Protein AF-A0A1Y4TCD6-F1 (afdb_monomer_lite)

pLDDT: mean 95.5, std 5.62, range [60.66, 98.88]

Sequence (158 aa):
MGKFFSDAVETALQYIYYQERQGKGWEGLELLQQASAAGDGDASCILARCLCGPQYVWQGHGFPEDDEKATLLYHKGVEEGSALAALICLRTGDMTPSMEKKMPFASLQEAFNVVLEKAKGGEPFCQFVIGNVYFWGDYIRIENKGPDAFPDMGAFRD

Secondary structure (DSSP, 8-state):
--SSS-HHHHHHHIIIIISGGGS-HHHHHHHHHHHHHTT-HHHHHHHHHHTS-TTTS-GGG-PPP-HHHHHHHHHHHHHTT-HHHHHHHHHHT---HHHHTTSSSS-HHHHHHHHHHHHHTT-HHHHHHHHHHHHTTTHHHHTT--GGGSSSTTTTT-

Foldseek 3Di:
DPPQFPPLQVVLCCCWPVPVVVLCNVVSLVSLVVCVVVLRLSSLQVNLQLQCDCVRTPCVNVGHHDNPSSLVSLLSSQLSAQLLSCLVCLVVVVPDPVSQVNGPDPANLRSLVSLVVCVVVPNVVSVVSNVCCVVVVVCCVRVVPDQVVDPHPVRVVD

Structure (mmCIF, N/CA/C/O backbone):
data_AF-A0A1Y4TCD6-F1
#
_entry.id   AF-A0A1Y4TCD6-F1
#
loop_
_atom_site.group_PDB
_atom_site.id
_atom_site.type_symbol
_atom_site.label_atom_id
_atom_site.label_alt_id
_atom_site.label_comp_id
_atom_site.label_asym_id
_atom_site.label_entity_id
_atom_site.label_seq_id
_atom_site.pdbx_PDB_ins_code
_atom_site.Cartn_x
_atom_site.Cartn_y
_atom_site.Cartn_z
_atom_site.occupancy
_atom_site.B_iso_or_equiv
_atom_site.auth_seq_id
_atom_site.auth_comp_id
_atom_site.auth_asym_id
_atom_site.auth_atom_id
_atom_site.pdbx_PDB_model_num
ATOM 1 N N . MET A 1 1 ? -14.730 -8.211 8.330 1.00 72.12 1 MET A N 1
ATOM 2 C CA . MET A 1 1 ? -13.371 -7.662 8.394 1.00 72.12 1 MET A CA 1
ATOM 3 C C . MET A 1 1 ? -12.379 -8.818 8.463 1.00 72.12 1 MET A C 1
ATOM 5 O O . MET A 1 1 ? -12.821 -9.930 8.754 1.00 72.12 1 MET A O 1
ATOM 9 N N . GLY A 1 2 ? -11.116 -8.587 8.107 1.00 79.06 2 GLY A N 1
ATOM 10 C CA . GLY A 1 2 ? -10.036 -9.571 8.206 1.00 79.06 2 GLY A CA 1
ATOM 11 C C . GLY A 1 2 ? -9.859 -10.459 6.970 1.00 79.06 2 GLY A C 1
ATOM 12 O O . GLY A 1 2 ? -9.315 -11.555 7.079 1.00 79.06 2 GLY A O 1
ATOM 13 N N . LYS A 1 3 ? -10.378 -10.055 5.803 1.00 88.94 3 LYS A N 1
ATOM 14 C CA . LYS A 1 3 ? -10.347 -10.861 4.569 1.00 88.94 3 LYS A CA 1
ATOM 15 C C . LYS A 1 3 ? -9.076 -10.629 3.742 1.00 88.94 3 LYS A C 1
ATOM 17 O O . LYS A 1 3 ? -8.564 -11.569 3.143 1.00 88.94 3 LYS A O 1
ATOM 22 N N . PHE A 1 4 ? -8.604 -9.390 3.676 1.00 95.56 4 PHE A N 1
ATOM 23 C CA . PHE A 1 4 ? -7.475 -8.931 2.862 1.00 95.56 4 PHE A CA 1
ATOM 24 C C . PHE A 1 4 ? -6.413 -8.204 3.685 1.00 95.56 4 PHE A C 1
ATOM 26 O O . PHE A 1 4 ? -5.233 -8.240 3.331 1.00 95.56 4 PHE A O 1
ATOM 33 N N . PHE A 1 5 ? -6.829 -7.542 4.763 1.00 97.94 5 PHE A N 1
ATOM 34 C CA . PHE A 1 5 ? -5.967 -6.809 5.687 1.00 97.94 5 PHE A CA 1
ATOM 35 C C . PHE A 1 5 ? -6.381 -7.090 7.132 1.00 97.94 5 PHE A C 1
ATOM 37 O O . PHE A 1 5 ? -7.334 -7.833 7.373 1.00 97.94 5 PHE A O 1
ATOM 44 N N . SER A 1 6 ? -5.692 -6.478 8.096 1.00 98.12 6 SER A N 1
ATOM 45 C CA . SER A 1 6 ? -6.163 -6.465 9.479 1.00 98.12 6 SER A CA 1
ATOM 46 C C . SER A 1 6 ? -7.545 -5.811 9.592 1.00 98.12 6 SER A C 1
ATOM 48 O O . SER A 1 6 ? -7.945 -4.987 8.761 1.00 98.12 6 SER A O 1
ATOM 50 N N . ASP A 1 7 ? -8.282 -6.150 10.652 1.00 98.25 7 ASP A N 1
ATOM 51 C CA . ASP A 1 7 ? -9.609 -5.577 10.893 1.00 98.25 7 ASP A CA 1
ATOM 52 C C . ASP A 1 7 ? -9.577 -4.045 10.976 1.00 98.25 7 ASP A C 1
ATOM 54 O O . ASP A 1 7 ? -10.503 -3.378 10.504 1.00 98.25 7 ASP A O 1
ATOM 58 N N . ALA A 1 8 ? -8.499 -3.487 11.536 1.00 98.25 8 ALA A N 1
ATOM 59 C CA . ALA A 1 8 ? -8.292 -2.049 11.643 1.00 98.25 8 ALA A CA 1
ATOM 60 C C . ALA A 1 8 ? -8.144 -1.398 10.261 1.00 98.25 8 ALA A C 1
ATOM 62 O O . ALA A 1 8 ? -8.848 -0.432 9.966 1.00 98.25 8 ALA A O 1
ATOM 63 N N . VAL A 1 9 ? -7.295 -1.960 9.393 1.00 98.62 9 VAL A N 1
ATOM 64 C CA . VAL A 1 9 ? -7.080 -1.443 8.033 1.00 98.62 9 VAL A CA 1
ATOM 65 C C . VAL A 1 9 ? -8.351 -1.553 7.198 1.00 98.62 9 VAL A C 1
ATOM 67 O O . VAL A 1 9 ? -8.733 -0.587 6.541 1.00 98.62 9 VAL A O 1
ATOM 70 N N . GLU A 1 10 ? -9.066 -2.678 7.253 1.00 98.50 10 GLU A N 1
ATOM 71 C CA . GLU A 1 10 ? -10.318 -2.819 6.501 1.00 98.50 10 GLU A CA 1
ATOM 72 C C . GLU A 1 10 ? -11.402 -1.849 6.976 1.00 98.50 10 GLU A C 1
ATOM 74 O O . GLU A 1 10 ? -12.125 -1.283 6.156 1.00 98.50 10 GLU A O 1
ATOM 79 N N . THR A 1 11 ? -11.503 -1.619 8.287 1.00 98.31 11 THR A N 1
ATOM 80 C CA . THR A 1 11 ? -12.444 -0.635 8.842 1.00 98.31 11 THR A CA 1
ATOM 81 C C . THR A 1 11 ? -12.075 0.777 8.401 1.00 98.31 11 THR A C 1
ATOM 83 O O . THR A 1 11 ? -12.942 1.535 7.965 1.00 98.31 11 THR A O 1
ATOM 86 N N . ALA A 1 12 ? -10.788 1.124 8.448 1.00 98.50 12 ALA A N 1
ATOM 87 C CA . ALA A 1 12 ? -10.311 2.419 7.992 1.00 98.50 12 ALA A CA 1
ATOM 88 C C . ALA A 1 12 ? -10.572 2.637 6.496 1.00 98.50 12 ALA A C 1
ATOM 90 O O . ALA A 1 12 ? -11.063 3.698 6.120 1.00 98.50 12 ALA A O 1
ATOM 91 N N . LEU A 1 13 ? -10.333 1.633 5.645 1.00 98.31 13 LEU A N 1
ATOM 92 C CA . LEU A 1 13 ? -10.652 1.696 4.215 1.00 98.31 13 LEU A CA 1
ATOM 93 C C . LEU A 1 13 ? -12.147 1.951 3.977 1.00 98.31 13 LEU A C 1
ATOM 95 O O . LEU A 1 13 ? -12.504 2.802 3.159 1.00 98.31 13 LEU A O 1
ATOM 99 N N . GLN A 1 14 ? -13.026 1.277 4.730 1.00 97.81 14 GLN A N 1
ATOM 100 C CA . GLN A 1 14 ? -14.466 1.541 4.661 1.00 97.81 14 GLN A CA 1
ATOM 101 C C . GLN A 1 14 ? -14.781 2.999 4.998 1.00 97.81 14 GLN A C 1
ATOM 103 O O . GLN A 1 14 ? -15.483 3.659 4.239 1.00 97.81 14 GLN A O 1
ATOM 108 N N . TYR A 1 15 ? -14.249 3.519 6.102 1.00 98.25 15 TYR A N 1
ATOM 109 C CA . TYR A 1 15 ? -14.562 4.872 6.566 1.00 98.25 15 TYR A CA 1
ATOM 110 C C . TYR A 1 15 ? -13.961 5.974 5.692 1.00 98.25 15 TYR A C 1
ATOM 112 O O . TYR A 1 15 ? -14.594 7.013 5.494 1.00 98.25 15 TYR A O 1
ATOM 120 N N . ILE A 1 16 ? -12.754 5.755 5.172 1.00 98.38 16 ILE A N 1
ATOM 121 C CA . ILE A 1 16 ? -11.992 6.779 4.458 1.00 98.38 16 ILE A CA 1
ATOM 122 C C . ILE A 1 16 ? -12.300 6.772 2.963 1.00 98.38 16 ILE A C 1
ATOM 124 O O . ILE A 1 16 ? -12.438 7.854 2.406 1.00 98.38 16 ILE A O 1
ATOM 128 N N . TYR A 1 17 ? -12.433 5.606 2.322 1.00 97.56 17 TYR A N 1
ATOM 129 C CA . TYR A 1 17 ? -12.496 5.509 0.855 1.00 97.56 17 TYR A CA 1
ATOM 130 C C . TYR A 1 17 ? -13.822 4.976 0.315 1.00 97.56 17 TYR A C 1
ATOM 132 O O . TYR A 1 17 ? -14.226 5.336 -0.786 1.00 97.56 17 TYR A O 1
ATOM 140 N N . TYR A 1 18 ? -14.517 4.102 1.049 1.00 96.25 18 TYR A N 1
ATOM 141 C CA . TYR A 1 18 ? -15.701 3.419 0.498 1.00 96.25 18 TYR A CA 1
ATOM 142 C C . TYR A 1 18 ? -17.025 4.001 0.998 1.00 96.25 18 TYR A C 1
ATOM 144 O O . TYR A 1 18 ? -18.059 3.851 0.349 1.00 96.25 18 TYR A O 1
ATOM 152 N N . GLN A 1 19 ? -17.004 4.678 2.147 1.00 95.38 19 GLN A N 1
ATOM 153 C CA . GLN A 1 19 ? -18.172 5.243 2.826 1.00 95.38 19 GLN A CA 1
ATOM 154 C C . GLN A 1 19 ? -17.895 6.668 3.331 1.00 95.38 19 GLN A C 1
ATOM 156 O O . GLN A 1 19 ? -18.364 7.068 4.396 1.00 95.38 19 GLN A O 1
ATOM 161 N N . GLU A 1 20 ? -17.174 7.450 2.527 1.00 90.94 20 GLU A N 1
ATOM 162 C CA . GLU A 1 20 ? -16.704 8.818 2.802 1.00 90.94 20 GLU A CA 1
ATOM 163 C C . GLU A 1 20 ? -17.746 9.723 3.482 1.00 90.94 20 GLU A C 1
ATOM 165 O O . GLU A 1 20 ? -17.463 10.427 4.452 1.00 90.94 20 GLU A O 1
ATOM 170 N N . ARG A 1 21 ? -18.999 9.664 3.018 1.00 91.81 21 ARG A N 1
ATOM 171 C CA . ARG A 1 21 ? -20.086 10.546 3.475 1.00 91.81 21 ARG A CA 1
ATOM 172 C C . ARG A 1 21 ? -20.690 10.178 4.833 1.00 91.81 21 ARG A C 1
ATOM 174 O O . ARG A 1 21 ? -21.590 10.880 5.285 1.00 91.81 21 ARG A O 1
ATOM 181 N N . GLN A 1 22 ? -20.225 9.116 5.493 1.00 94.19 22 GLN A N 1
ATOM 182 C CA . GLN A 1 22 ? -20.677 8.771 6.847 1.00 94.19 22 GLN A CA 1
ATOM 183 C C . GLN A 1 22 ? -20.034 9.626 7.945 1.00 94.19 22 GLN A C 1
ATOM 185 O O . GLN A 1 22 ? -20.439 9.523 9.099 1.00 94.19 22 GLN A O 1
ATOM 190 N N . GLY A 1 23 ? -19.046 10.465 7.610 1.00 94.69 23 GLY A N 1
ATOM 191 C CA . GLY A 1 23 ? -18.402 11.358 8.579 1.00 94.69 23 GLY A CA 1
ATOM 192 C C . GLY A 1 23 ? -17.449 10.649 9.545 1.00 94.69 23 GLY A C 1
ATOM 193 O O . GLY A 1 23 ? -17.104 11.209 10.579 1.00 94.69 23 GLY A O 1
ATOM 194 N N . LYS A 1 24 ? -17.012 9.430 9.208 1.00 97.94 24 LYS A N 1
ATOM 195 C CA . LYS A 1 24 ? -16.125 8.599 10.038 1.00 97.94 24 LYS A CA 1
ATOM 196 C C . LYS A 1 24 ? -14.650 8.649 9.635 1.00 97.94 24 LYS A C 1
ATOM 198 O O . LYS A 1 24 ? -13.852 7.863 10.135 1.00 97.94 24 LYS A O 1
ATOM 203 N N . GLY A 1 25 ? -14.267 9.559 8.738 1.00 97.75 25 GLY A N 1
ATOM 204 C CA . GLY A 1 25 ? -12.893 9.658 8.241 1.00 97.75 25 GLY A CA 1
ATOM 205 C C . GLY A 1 25 ? -11.857 9.730 9.359 1.00 97.75 25 GLY A C 1
ATOM 206 O O . GLY A 1 25 ? -10.921 8.939 9.373 1.00 97.75 25 GLY A O 1
ATOM 207 N N . TRP A 1 26 ? -12.055 10.622 10.334 1.00 98.31 26 TRP A N 1
ATOM 208 C CA . TRP A 1 26 ? -11.135 10.781 11.465 1.00 98.31 26 TRP A CA 1
ATOM 209 C C . TRP A 1 26 ? -11.037 9.539 12.357 1.00 98.31 26 TRP A C 1
ATOM 211 O O . TRP A 1 26 ? -9.938 9.214 12.794 1.00 98.31 26 TRP A O 1
ATOM 221 N N . GLU A 1 27 ? -12.134 8.801 12.554 1.00 98.56 27 GLU A N 1
ATOM 222 C CA . GLU A 1 27 ? -12.097 7.500 13.242 1.00 98.56 27 GLU A CA 1
ATOM 223 C C . GLU A 1 27 ? -11.248 6.495 12.449 1.00 98.56 27 GLU A C 1
ATOM 225 O O . GLU A 1 27 ? -10.416 5.787 13.010 1.00 98.56 27 GLU A O 1
ATOM 230 N N . GLY A 1 28 ? -11.409 6.460 11.122 1.00 98.50 28 GLY A N 1
ATOM 231 C CA . GLY A 1 28 ? -10.583 5.634 10.242 1.00 98.50 28 GLY A CA 1
ATOM 232 C C . GLY A 1 28 ? -9.104 6.018 10.304 1.00 98.50 28 GLY A C 1
ATOM 233 O O . GLY A 1 28 ? -8.239 5.147 10.359 1.00 98.50 28 GLY A O 1
ATOM 234 N N . LEU A 1 29 ? -8.801 7.317 10.334 1.00 98.56 29 LEU A N 1
ATOM 235 C CA . LEU A 1 29 ? -7.432 7.818 10.424 1.00 98.56 29 LEU A CA 1
ATOM 236 C C . LEU A 1 29 ? -6.785 7.430 11.759 1.00 98.56 29 LEU A C 1
ATOM 238 O O . LEU A 1 29 ? -5.623 7.028 11.779 1.00 98.56 29 LEU A O 1
ATOM 242 N N . GLU A 1 30 ? -7.532 7.512 12.860 1.00 98.75 30 GLU A N 1
ATOM 243 C CA . GLU A 1 30 ? -7.071 7.077 14.179 1.00 98.75 30 GLU A CA 1
ATOM 244 C C . GLU A 1 30 ? -6.775 5.570 14.205 1.00 98.75 30 GLU A C 1
ATOM 246 O O . GLU A 1 30 ? -5.716 5.165 14.689 1.00 98.75 30 GLU A O 1
ATOM 251 N N . LEU A 1 31 ? -7.644 4.742 13.612 1.00 98.81 31 LEU A N 1
ATOM 252 C CA . LEU A 1 31 ? -7.401 3.301 13.481 1.00 98.81 31 LEU A CA 1
ATOM 253 C C . LEU A 1 31 ? -6.090 3.010 12.739 1.00 98.81 31 LEU A C 1
ATOM 255 O O . LEU A 1 31 ? -5.309 2.168 13.181 1.00 98.81 31 LEU A O 1
ATOM 259 N N . LEU A 1 32 ? -5.813 3.732 11.648 1.00 98.88 32 LEU A N 1
ATOM 260 C CA . LEU A 1 32 ? -4.558 3.587 10.905 1.00 98.88 32 LEU A CA 1
ATOM 261 C C . LEU A 1 32 ? -3.343 4.025 11.724 1.00 98.88 32 LEU A C 1
ATOM 263 O O . LEU A 1 32 ? -2.308 3.367 11.671 1.00 98.88 32 LEU A O 1
ATOM 267 N N . GLN A 1 33 ? -3.452 5.107 12.497 1.00 98.75 33 GLN A N 1
ATOM 268 C CA . GLN A 1 33 ? -2.371 5.567 13.373 1.00 98.75 33 GLN A CA 1
ATOM 269 C C . GLN A 1 33 ? -2.043 4.531 14.450 1.00 98.75 33 GLN A C 1
ATOM 271 O O . GLN A 1 33 ? -0.870 4.224 14.663 1.00 98.75 33 GLN A O 1
ATOM 276 N N . GLN A 1 34 ? -3.064 3.965 15.095 1.00 98.81 34 GLN A N 1
ATOM 277 C CA . GLN A 1 34 ? -2.892 2.941 16.125 1.00 98.81 34 GLN A CA 1
ATOM 278 C C . GLN A 1 34 ? -2.310 1.646 15.542 1.00 98.81 34 GLN A C 1
ATOM 280 O O . GLN A 1 34 ? -1.341 1.115 16.083 1.00 98.81 34 GLN A O 1
ATOM 285 N N . ALA A 1 35 ? -2.848 1.165 14.417 1.00 98.75 35 ALA A N 1
ATOM 286 C CA . ALA A 1 35 ? -2.358 -0.043 13.756 1.00 98.75 35 ALA A CA 1
ATOM 287 C C . ALA A 1 35 ? -0.930 0.139 13.215 1.00 98.75 35 ALA A C 1
ATOM 289 O O . ALA A 1 35 ? -0.077 -0.716 13.445 1.00 98.75 35 ALA A O 1
ATOM 290 N N . SER A 1 36 ? -0.624 1.290 12.604 1.00 98.81 36 SER A N 1
ATOM 291 C CA . SER A 1 36 ? 0.741 1.629 12.191 1.00 98.81 36 SER A CA 1
ATOM 292 C C . SER A 1 36 ? 1.683 1.654 13.394 1.00 98.81 36 SER A C 1
ATOM 294 O O . SER A 1 36 ? 2.776 1.096 13.337 1.00 98.81 36 SER A O 1
ATOM 296 N N . ALA A 1 37 ? 1.295 2.263 14.518 1.00 98.62 37 ALA A N 1
ATOM 297 C CA . ALA A 1 37 ? 2.115 2.261 15.732 1.00 98.62 37 ALA A CA 1
ATOM 298 C C . ALA A 1 37 ? 2.364 0.844 16.288 1.00 98.62 37 ALA A C 1
ATOM 300 O O . ALA A 1 37 ? 3.397 0.617 16.914 1.00 98.62 37 ALA A O 1
ATOM 301 N N . ALA A 1 38 ? 1.457 -0.100 16.028 1.00 98.44 38 ALA A N 1
ATOM 302 C CA . ALA A 1 38 ? 1.588 -1.508 16.395 1.00 98.44 38 ALA A CA 1
ATOM 303 C C . ALA A 1 38 ? 2.382 -2.361 15.380 1.00 98.44 38 ALA A C 1
ATOM 305 O O . ALA A 1 38 ? 2.552 -3.558 15.611 1.00 98.44 38 ALA A O 1
ATOM 306 N N . GLY A 1 39 ? 2.882 -1.768 14.291 1.00 98.31 39 GLY A N 1
ATOM 307 C CA . GLY A 1 39 ? 3.697 -2.449 13.280 1.00 98.31 39 GLY A CA 1
ATOM 308 C C . GLY A 1 39 ? 2.919 -3.012 12.089 1.00 98.31 39 GLY A C 1
ATOM 309 O O . GLY A 1 39 ? 3.449 -3.846 11.359 1.00 98.31 39 GLY A O 1
ATOM 310 N N . ASP A 1 40 ? 1.661 -2.604 11.892 1.00 98.75 40 ASP A N 1
ATOM 311 C CA . ASP A 1 40 ? 0.901 -2.959 10.691 1.00 98.75 40 ASP A CA 1
ATOM 312 C C . ASP A 1 40 ? 1.374 -2.105 9.503 1.00 98.75 40 ASP A C 1
ATOM 314 O O . ASP A 1 40 ? 1.030 -0.923 9.375 1.00 98.75 40 ASP A O 1
ATOM 318 N N . GLY A 1 41 ? 2.165 -2.715 8.618 1.00 98.62 41 GLY A N 1
ATOM 319 C CA . GLY A 1 41 ? 2.714 -2.027 7.456 1.00 98.62 41 GLY A CA 1
ATOM 320 C C . GLY A 1 41 ? 1.645 -1.526 6.480 1.00 98.62 41 GLY A C 1
ATOM 321 O O . GLY A 1 41 ? 1.820 -0.462 5.878 1.00 98.62 41 GLY A O 1
ATOM 322 N N . ASP A 1 42 ? 0.537 -2.256 6.301 1.00 98.81 42 ASP A N 1
ATOM 323 C CA . ASP A 1 42 ? -0.547 -1.829 5.408 1.00 98.81 42 ASP A CA 1
ATOM 324 C C . ASP A 1 42 ? -1.259 -0.603 6.004 1.00 98.81 42 ASP A C 1
ATOM 326 O O . ASP A 1 42 ? -1.594 0.333 5.274 1.00 98.81 42 ASP A O 1
ATOM 330 N N . ALA A 1 43 ? -1.383 -0.528 7.333 1.00 98.88 43 ALA A N 1
ATOM 331 C CA . ALA A 1 43 ? -1.852 0.681 8.005 1.00 98.88 43 ALA A CA 1
ATOM 332 C C . ALA A 1 43 ? -0.900 1.868 7.799 1.00 98.88 43 ALA A C 1
ATOM 334 O O . ALA A 1 43 ? -1.363 2.967 7.490 1.00 98.88 43 ALA A O 1
ATOM 335 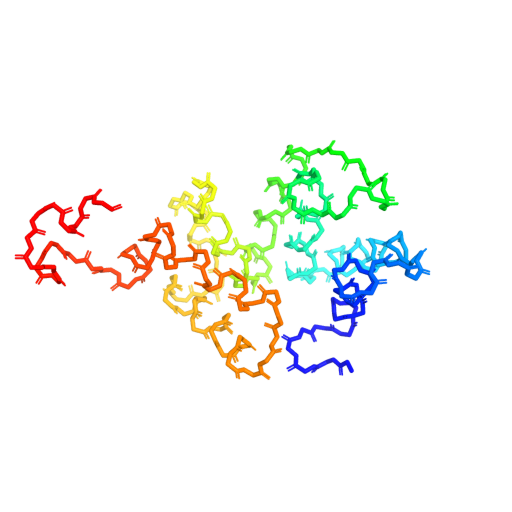N N . SER A 1 44 ? 0.417 1.650 7.914 1.00 98.88 44 SER A N 1
ATOM 336 C CA . SER A 1 44 ? 1.438 2.666 7.611 1.00 98.88 44 SER A CA 1
ATOM 337 C C . SER A 1 44 ? 1.287 3.197 6.176 1.00 98.88 44 SER A C 1
ATOM 339 O O . SER A 1 44 ? 1.288 4.409 5.959 1.00 98.88 44 SER A O 1
ATOM 341 N N . CYS A 1 45 ? 1.060 2.307 5.204 1.00 98.62 45 CYS A N 1
ATOM 342 C CA . CYS A 1 45 ? 0.842 2.662 3.802 1.00 98.62 45 CYS A CA 1
ATOM 343 C C . CYS A 1 45 ? -0.419 3.513 3.577 1.00 98.62 45 CYS A C 1
ATOM 345 O O . CYS A 1 45 ? -0.357 4.574 2.951 1.00 98.62 45 CYS A O 1
ATOM 347 N N . ILE A 1 46 ? -1.572 3.075 4.090 1.00 98.50 46 ILE A N 1
ATOM 348 C CA . ILE A 1 46 ? -2.832 3.806 3.901 1.00 98.50 46 ILE A CA 1
ATOM 349 C C . ILE A 1 46 ? -2.799 5.142 4.659 1.00 98.50 46 ILE A C 1
ATOM 351 O O . ILE A 1 46 ? -3.291 6.147 4.143 1.00 98.50 46 ILE A O 1
ATOM 355 N N . LEU A 1 47 ? -2.175 5.189 5.843 1.00 98.75 47 LEU A N 1
ATOM 356 C CA . LEU A 1 47 ? -1.989 6.429 6.598 1.00 98.75 47 LEU A CA 1
ATOM 357 C C . LEU A 1 47 ? -1.166 7.447 5.809 1.00 98.75 47 LEU A C 1
ATOM 359 O O . LEU A 1 47 ? -1.547 8.614 5.764 1.00 98.75 47 LEU A O 1
ATOM 363 N N . ALA A 1 48 ? -0.075 7.013 5.170 1.00 98.38 48 ALA A N 1
ATOM 364 C CA . ALA A 1 48 ? 0.724 7.870 4.299 1.00 98.38 48 ALA A CA 1
ATOM 365 C C . ALA A 1 48 ? -0.138 8.487 3.192 1.00 98.38 48 ALA A C 1
ATOM 367 O O . ALA A 1 48 ? -0.094 9.694 2.968 1.00 98.38 48 ALA A O 1
ATOM 368 N N . ARG A 1 49 ? -0.989 7.675 2.552 1.00 97.25 49 ARG A N 1
ATOM 369 C CA . ARG A 1 49 ? -1.867 8.121 1.464 1.00 97.25 49 ARG A CA 1
ATOM 370 C C . ARG A 1 49 ? -2.833 9.226 1.887 1.00 97.25 49 ARG A C 1
ATOM 372 O O . ARG A 1 49 ? -3.065 10.150 1.113 1.00 97.25 49 ARG A O 1
ATOM 379 N N . CYS A 1 50 ? -3.343 9.159 3.117 1.00 98.12 50 CYS A N 1
ATOM 380 C CA . CYS A 1 50 ? -4.222 10.179 3.692 1.00 98.12 50 CYS A CA 1
ATOM 381 C C . CYS A 1 50 ? -3.541 11.542 3.900 1.00 98.12 50 CYS A C 1
ATOM 383 O O . CYS A 1 50 ? -4.246 12.535 4.055 1.00 98.12 50 CYS A O 1
ATOM 385 N N . LEU A 1 51 ? -2.205 11.591 3.916 1.00 98.12 51 LEU A N 1
ATOM 386 C CA . LEU A 1 51 ? -1.415 12.813 4.097 1.00 98.12 51 LEU A CA 1
ATOM 387 C C . LEU A 1 51 ? -0.936 13.422 2.773 1.00 98.12 51 LEU A C 1
ATOM 389 O O . LEU A 1 51 ? -0.319 14.479 2.785 1.00 98.12 51 LEU A O 1
ATOM 393 N N . CYS A 1 52 ? -1.208 12.779 1.636 1.00 96.31 52 CYS A N 1
ATOM 394 C CA . CYS A 1 52 ? -0.735 13.236 0.329 1.00 96.31 52 CYS A CA 1
ATOM 395 C C . CYS A 1 52 ? -1.698 14.219 -0.371 1.00 96.31 52 CYS A C 1
ATOM 397 O O . CYS A 1 52 ? -1.472 14.547 -1.532 1.00 96.31 52 CYS A O 1
ATOM 399 N N . GLY A 1 53 ? -2.794 14.639 0.271 1.00 94.62 53 GLY A N 1
ATOM 400 C CA . GLY A 1 53 ? -3.714 15.650 -0.268 1.00 94.62 53 GLY A CA 1
ATOM 401 C C . GLY A 1 53 ? -4.914 15.142 -1.083 1.00 94.62 53 GLY A C 1
ATOM 402 O O . GLY A 1 53 ? -5.122 13.933 -1.257 1.00 94.62 53 GLY A O 1
ATOM 403 N N . PRO A 1 54 ? -5.765 16.073 -1.559 1.00 93.38 54 PRO A N 1
ATOM 404 C CA . PRO A 1 54 ? -7.114 15.806 -2.065 1.00 93.38 54 PRO A CA 1
ATOM 405 C C . PRO A 1 54 ? -7.166 15.006 -3.373 1.00 93.38 54 PRO A C 1
ATOM 407 O O . PRO A 1 54 ? -8.219 14.498 -3.754 1.00 93.38 54 PRO A O 1
ATOM 410 N N . GLN A 1 55 ? -6.039 14.876 -4.071 1.00 91.06 55 GLN A N 1
ATOM 411 C CA . GLN A 1 55 ? -5.892 14.000 -5.231 1.00 91.06 55 GLN A CA 1
ATOM 412 C C . GLN A 1 55 ? -5.863 12.511 -4.851 1.00 91.06 55 GLN A C 1
ATOM 414 O O . GLN A 1 55 ? -6.032 11.655 -5.719 1.00 91.06 55 GLN A O 1
ATOM 419 N N . TYR A 1 56 ? -5.653 12.196 -3.569 1.00 93.50 56 TYR A N 1
ATOM 420 C CA . TYR A 1 56 ? -5.536 10.827 -3.075 1.00 93.50 56 TYR A CA 1
ATOM 421 C C . TYR A 1 56 ? -6.532 10.461 -1.986 1.00 93.50 56 TYR A C 1
ATOM 423 O O . TYR A 1 56 ? -6.773 9.274 -1.807 1.00 93.50 56 TYR A O 1
ATOM 431 N N . VAL A 1 57 ? -7.119 11.434 -1.293 1.00 95.81 57 VAL A N 1
ATOM 432 C CA . VAL A 1 57 ? -8.139 11.220 -0.263 1.00 95.81 57 VAL A CA 1
ATOM 433 C C . VAL A 1 57 ? -9.238 12.270 -0.398 1.00 95.81 57 VAL A C 1
ATOM 435 O O . VAL A 1 57 ? -8.984 13.397 -0.814 1.00 95.81 57 VAL A O 1
ATOM 438 N N . TRP A 1 58 ? -10.481 11.927 -0.066 1.00 96.62 58 TRP A N 1
ATOM 439 C CA . TRP A 1 58 ? -11.586 12.871 -0.207 1.00 96.62 58 TRP A CA 1
ATOM 440 C C . TRP A 1 58 ? -11.407 14.115 0.671 1.00 96.62 58 TRP A C 1
ATOM 442 O O . TRP A 1 58 ? -11.332 14.025 1.897 1.00 96.62 58 TRP A O 1
ATOM 452 N N . GLN A 1 59 ? -11.430 15.296 0.042 1.00 95.75 59 GLN A N 1
ATOM 453 C CA . GLN A 1 59 ? -11.246 16.588 0.719 1.00 95.75 59 GLN A CA 1
ATOM 454 C C . GLN A 1 59 ? -12.238 16.841 1.868 1.00 95.75 59 GLN A C 1
ATOM 456 O O . GLN A 1 59 ? -11.947 17.613 2.777 1.00 95.75 59 GLN A O 1
ATOM 461 N N . GLY A 1 60 ? -13.410 16.191 1.844 1.00 95.31 60 GLY A N 1
ATOM 462 C CA . GLY A 1 60 ? -14.438 16.338 2.877 1.00 95.31 60 GLY A CA 1
ATOM 463 C C . GLY A 1 60 ? -14.014 15.827 4.255 1.00 95.31 60 GLY A C 1
ATOM 464 O O . GLY A 1 60 ? -14.595 16.247 5.253 1.00 95.31 60 GLY A O 1
ATOM 465 N N . HIS A 1 61 ? -12.984 14.979 4.329 1.00 96.62 61 HIS A N 1
ATOM 466 C CA . HIS A 1 61 ? -12.411 14.541 5.604 1.00 96.62 61 HIS A CA 1
ATOM 467 C C . HIS A 1 61 ? -11.620 15.650 6.310 1.00 96.62 61 HIS A C 1
ATOM 469 O O . HIS A 1 61 ? -11.552 15.662 7.538 1.00 96.62 61 HIS A O 1
ATOM 475 N N . GLY A 1 62 ? -11.044 16.594 5.554 1.00 96.31 62 GLY A N 1
ATOM 476 C CA . GLY A 1 62 ? -10.246 17.694 6.103 1.00 96.31 62 GLY A CA 1
ATOM 477 C C . GLY A 1 62 ? -8.936 17.250 6.7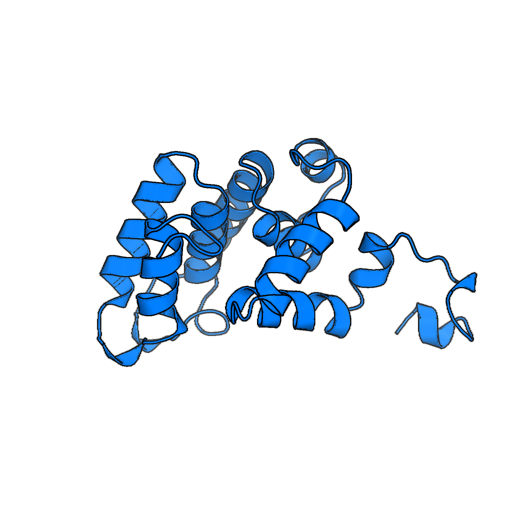62 1.00 96.31 62 GLY A C 1
ATOM 478 O O . GLY A 1 62 ? -8.503 17.873 7.730 1.00 96.31 62 GLY A O 1
ATOM 479 N N . PHE A 1 63 ? -8.330 16.157 6.289 1.00 97.69 63 PHE A N 1
ATOM 480 C CA . PHE A 1 63 ? -7.029 15.701 6.781 1.00 97.69 63 PHE A CA 1
ATOM 481 C C . PHE A 1 63 ? -5.908 16.683 6.415 1.00 97.69 63 PHE A C 1
ATOM 483 O O . PHE A 1 63 ? -5.996 17.346 5.380 1.00 97.69 63 PHE A O 1
ATOM 490 N N . PRO A 1 64 ? -4.858 16.788 7.250 1.00 96.44 64 PRO A N 1
ATOM 491 C CA . PRO A 1 64 ? -3.693 17.596 6.926 1.00 96.44 64 PRO A CA 1
ATOM 492 C C . PRO A 1 64 ? -2.877 16.954 5.802 1.00 96.44 64 PRO A C 1
ATOM 494 O O . PRO A 1 64 ? -2.818 15.730 5.685 1.00 96.44 64 PRO A O 1
ATOM 497 N N . GLU A 1 65 ? -2.197 17.796 5.035 1.00 97.69 65 GLU A N 1
ATOM 498 C CA . GLU A 1 65 ? -1.191 17.379 4.061 1.00 97.69 65 GLU A CA 1
ATOM 499 C C . GLU A 1 65 ? 0.195 17.436 4.704 1.00 97.69 65 GLU A C 1
ATOM 501 O O . GLU A 1 65 ? 0.527 18.408 5.387 1.00 97.69 65 GLU A O 1
ATOM 506 N N . ASP A 1 66 ? 0.986 16.383 4.521 1.00 97.94 66 ASP A N 1
ATOM 507 C CA . ASP A 1 66 ? 2.342 16.263 5.059 1.00 97.94 66 ASP A CA 1
ATOM 508 C C . ASP A 1 66 ? 3.124 15.220 4.243 1.00 97.94 66 ASP A C 1
ATOM 510 O O . ASP A 1 66 ? 3.177 14.034 4.589 1.00 97.94 66 ASP A O 1
ATOM 514 N N . ASP A 1 67 ? 3.702 15.661 3.123 1.00 95.12 67 ASP A N 1
ATOM 515 C CA . ASP A 1 67 ? 4.423 14.794 2.182 1.00 95.12 67 ASP A CA 1
ATOM 516 C C . ASP A 1 67 ? 5.693 14.178 2.792 1.00 95.12 67 ASP A C 1
ATOM 518 O O . ASP A 1 67 ? 6.046 13.032 2.486 1.00 95.12 67 ASP A O 1
ATOM 522 N N . GLU A 1 68 ? 6.369 14.899 3.693 1.00 96.50 68 GLU A N 1
ATOM 523 C CA . GLU A 1 68 ? 7.549 14.381 4.395 1.00 96.50 68 GLU A CA 1
ATOM 524 C C . GLU A 1 68 ? 7.154 13.202 5.287 1.00 96.50 68 GLU A C 1
ATOM 526 O O . GLU A 1 68 ? 7.748 12.120 5.215 1.00 96.50 68 GLU A O 1
ATOM 531 N N . LYS A 1 69 ? 6.095 13.368 6.085 1.00 97.88 69 LYS A N 1
ATOM 532 C CA . LYS A 1 69 ? 5.577 12.293 6.931 1.00 97.88 69 LYS A CA 1
ATOM 533 C C . LYS A 1 69 ? 4.997 11.146 6.111 1.00 97.88 69 LYS A C 1
ATOM 535 O O . LYS A 1 69 ? 5.197 9.992 6.492 1.00 97.88 69 LYS A O 1
ATOM 540 N N . ALA A 1 70 ? 4.319 11.429 4.999 1.00 97.88 70 ALA A N 1
ATOM 541 C CA . ALA A 1 70 ? 3.837 10.400 4.082 1.00 97.88 70 ALA A CA 1
ATOM 542 C C . ALA A 1 70 ? 4.991 9.530 3.564 1.00 97.88 70 ALA A C 1
ATOM 544 O O . ALA A 1 70 ? 4.924 8.305 3.648 1.00 97.88 70 ALA A O 1
ATOM 545 N N . THR A 1 71 ? 6.087 10.150 3.122 1.00 97.06 71 THR A N 1
ATOM 546 C CA . THR A 1 71 ? 7.285 9.441 2.645 1.00 97.06 71 THR A CA 1
ATOM 547 C C . THR A 1 71 ? 7.869 8.531 3.729 1.00 97.06 71 THR A C 1
ATOM 549 O O . THR A 1 71 ? 8.135 7.351 3.488 1.00 97.06 71 THR A O 1
ATOM 552 N N . LEU A 1 72 ? 8.003 9.038 4.960 1.00 98.12 72 LEU A N 1
ATOM 553 C CA . LEU A 1 72 ? 8.487 8.244 6.095 1.00 98.12 72 LEU A CA 1
ATOM 554 C C . LEU A 1 72 ? 7.566 7.058 6.414 1.00 98.12 72 LEU A C 1
ATOM 556 O O . LEU A 1 72 ? 8.048 5.972 6.736 1.00 98.12 72 LEU A O 1
ATOM 560 N N . LEU A 1 73 ? 6.252 7.246 6.308 1.00 98.69 73 LEU A N 1
ATOM 561 C CA . LEU A 1 73 ? 5.267 6.193 6.535 1.00 98.69 73 LEU A CA 1
ATOM 562 C C . LEU A 1 73 ? 5.256 5.139 5.424 1.00 98.69 73 LEU A C 1
ATOM 564 O O . LEU A 1 73 ? 5.099 3.959 5.734 1.00 98.69 73 LEU A O 1
ATOM 568 N N . TYR A 1 74 ? 5.473 5.511 4.159 1.00 98.31 74 TYR A N 1
ATOM 569 C CA . TYR A 1 74 ? 5.641 4.524 3.092 1.00 98.31 74 TYR A CA 1
ATOM 570 C C . TYR A 1 74 ? 6.889 3.673 3.317 1.00 98.31 74 TYR A C 1
ATOM 572 O O . TYR A 1 74 ? 6.799 2.449 3.274 1.00 98.31 74 TYR A O 1
ATOM 580 N N . HIS A 1 75 ? 8.028 4.293 3.641 1.00 98.50 75 HIS A N 1
ATOM 581 C CA . HIS A 1 75 ? 9.254 3.565 3.981 1.00 98.50 75 HIS A CA 1
ATOM 582 C C . HIS A 1 75 ? 9.041 2.607 5.152 1.00 98.50 75 HIS A C 1
ATOM 584 O O . HIS A 1 75 ? 9.387 1.432 5.060 1.00 98.50 75 HIS A O 1
ATOM 590 N N . LYS A 1 76 ? 8.405 3.091 6.222 1.00 98.62 76 LYS A N 1
ATOM 591 C CA . LYS A 1 76 ? 8.019 2.261 7.362 1.00 98.62 76 LYS A CA 1
ATOM 592 C C . LYS A 1 76 ? 7.136 1.088 6.923 1.00 98.62 76 LYS A C 1
ATOM 594 O O . LYS A 1 76 ? 7.409 -0.045 7.294 1.00 98.62 76 LYS A O 1
ATOM 599 N N . GLY A 1 77 ? 6.129 1.340 6.086 1.00 98.69 77 GLY A N 1
ATOM 600 C CA . GLY A 1 77 ? 5.255 0.302 5.543 1.00 98.69 77 GLY A CA 1
ATOM 601 C C . GLY A 1 77 ? 6.010 -0.761 4.745 1.00 98.69 77 GLY A C 1
ATOM 602 O O . GLY A 1 77 ? 5.709 -1.941 4.891 1.00 98.69 77 GLY A O 1
ATOM 603 N N . VAL A 1 78 ? 7.014 -0.379 3.947 1.00 98.62 78 VAL A N 1
ATOM 604 C CA . VAL A 1 78 ? 7.880 -1.335 3.231 1.00 98.62 78 VAL A CA 1
ATOM 605 C C . VAL A 1 78 ? 8.659 -2.206 4.215 1.00 98.62 78 VAL A C 1
ATOM 607 O O . VAL A 1 78 ? 8.661 -3.428 4.071 1.00 98.62 78 VAL A O 1
ATOM 610 N N . GLU A 1 79 ? 9.292 -1.594 5.217 1.00 98.50 79 GLU A N 1
ATOM 611 C CA . GLU A 1 79 ? 10.065 -2.296 6.252 1.00 98.50 79 GLU A CA 1
ATOM 612 C C . GLU A 1 79 ? 9.188 -3.251 7.085 1.00 98.50 79 GLU A C 1
ATOM 614 O O . GLU A 1 79 ? 9.631 -4.335 7.459 1.00 98.50 79 GLU A O 1
ATOM 619 N N . GLU A 1 80 ? 7.927 -2.884 7.319 1.00 98.44 80 GLU A N 1
ATOM 620 C CA . GLU A 1 80 ? 6.922 -3.674 8.048 1.00 98.44 80 GLU A CA 1
ATOM 621 C C . GLU A 1 80 ? 6.161 -4.680 7.160 1.00 98.44 80 GLU A C 1
ATOM 623 O O . GLU A 1 80 ? 5.256 -5.367 7.632 1.00 98.44 80 GLU A O 1
ATOM 628 N N . GLY A 1 81 ? 6.524 -4.809 5.880 1.00 98.00 81 GLY A N 1
ATOM 629 C CA . GLY A 1 81 ? 5.996 -5.848 4.991 1.00 98.00 81 GLY A CA 1
ATOM 630 C C . GLY A 1 81 ? 4.688 -5.535 4.281 1.00 98.00 81 GLY A C 1
ATOM 631 O O . GLY A 1 81 ? 3.973 -6.448 3.870 1.00 98.00 81 GLY A O 1
ATOM 632 N N . SER A 1 82 ? 4.382 -4.260 4.059 1.00 98.69 82 SER A N 1
ATOM 633 C CA . SER A 1 82 ? 3.300 -3.866 3.162 1.00 98.69 82 SER A CA 1
ATOM 634 C C . SER A 1 82 ? 3.707 -4.004 1.702 1.00 98.69 82 SER A C 1
ATOM 636 O O . SER A 1 82 ? 4.533 -3.255 1.171 1.00 98.69 82 SER A O 1
ATOM 638 N N . ALA A 1 83 ? 3.038 -4.924 1.014 1.00 98.62 83 ALA A N 1
ATOM 639 C CA . ALA A 1 83 ? 3.139 -5.040 -0.432 1.00 98.62 83 ALA A CA 1
ATOM 640 C C . ALA A 1 83 ? 2.584 -3.790 -1.146 1.00 98.62 83 ALA A C 1
ATOM 642 O O . ALA A 1 83 ? 3.120 -3.385 -2.176 1.00 98.62 83 ALA A O 1
ATOM 643 N N . LEU A 1 84 ? 1.558 -3.134 -0.580 1.00 98.62 84 LEU A N 1
ATOM 644 C CA . LEU A 1 84 ? 1.038 -1.863 -1.101 1.00 98.62 84 LEU A CA 1
ATOM 645 C C . LEU A 1 84 ? 2.097 -0.760 -1.036 1.00 98.62 84 LEU A C 1
ATOM 647 O O . LEU A 1 84 ? 2.317 -0.072 -2.033 1.00 98.62 84 LEU A O 1
ATOM 651 N N . ALA A 1 85 ? 2.784 -0.619 0.104 1.00 98.44 85 ALA A N 1
ATOM 652 C CA . ALA A 1 85 ? 3.843 0.375 0.258 1.00 98.44 85 ALA A CA 1
ATOM 653 C C . ALA A 1 85 ? 4.983 0.133 -0.733 1.00 98.44 85 ALA A C 1
ATOM 655 O O . ALA A 1 85 ? 5.484 1.088 -1.318 1.00 98.44 85 ALA A O 1
ATOM 656 N N . ALA A 1 86 ? 5.347 -1.128 -0.988 1.00 98.44 86 ALA A N 1
ATOM 657 C CA . ALA A 1 86 ? 6.389 -1.453 -1.956 1.00 98.44 86 ALA A CA 1
ATOM 658 C C . ALA A 1 86 ? 6.036 -0.971 -3.374 1.00 98.44 86 ALA A C 1
ATOM 660 O O . ALA A 1 86 ? 6.859 -0.328 -4.028 1.00 98.44 86 ALA A O 1
ATOM 661 N N . LEU A 1 87 ? 4.802 -1.217 -3.829 1.00 98.50 87 LEU A N 1
ATOM 662 C CA . LEU A 1 87 ? 4.341 -0.754 -5.143 1.00 98.50 87 LEU A CA 1
ATOM 663 C C . LEU A 1 87 ? 4.177 0.771 -5.202 1.00 98.50 87 LEU A C 1
ATOM 665 O O . LEU A 1 87 ? 4.479 1.381 -6.224 1.00 98.50 87 LEU A O 1
ATOM 669 N N . ILE A 1 88 ? 3.739 1.411 -4.117 1.00 96.50 88 ILE A N 1
ATOM 670 C CA . ILE A 1 88 ? 3.584 2.871 -4.084 1.00 96.50 88 ILE A CA 1
ATOM 671 C C . ILE A 1 88 ? 4.944 3.576 -4.044 1.00 96.50 88 ILE A C 1
ATOM 673 O O . ILE A 1 88 ? 5.144 4.500 -4.825 1.00 96.50 88 ILE A O 1
ATOM 677 N N . CYS A 1 89 ? 5.904 3.113 -3.237 1.00 96.75 89 CYS A N 1
ATOM 678 C CA . CYS A 1 89 ? 7.281 3.618 -3.266 1.00 96.75 89 C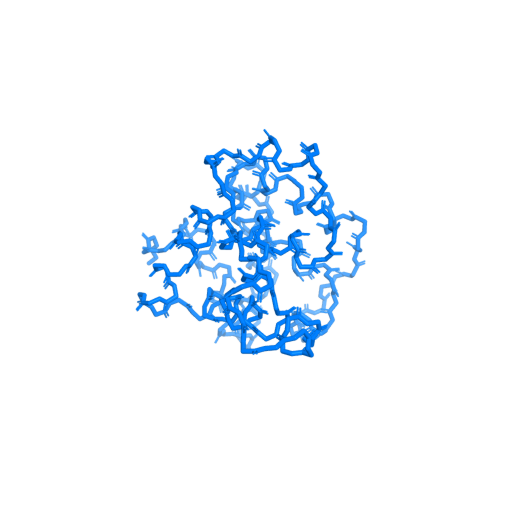YS A CA 1
ATOM 679 C C . CYS A 1 89 ? 7.921 3.422 -4.642 1.00 96.75 89 CYS A C 1
ATOM 681 O O . CYS A 1 89 ? 8.673 4.275 -5.111 1.00 96.75 89 CYS A O 1
ATOM 683 N N . LEU A 1 90 ? 7.641 2.296 -5.310 1.00 97.12 90 LEU A N 1
ATOM 684 C CA . LEU A 1 90 ? 8.085 2.093 -6.686 1.00 97.12 90 LEU A CA 1
ATOM 685 C C . LEU A 1 90 ? 7.523 3.188 -7.593 1.00 97.12 90 LEU A C 1
ATOM 687 O O . LEU A 1 90 ? 8.268 3.759 -8.391 1.00 97.12 90 LEU A O 1
ATOM 691 N N . ARG A 1 91 ? 6.241 3.518 -7.414 1.00 94.69 91 ARG A N 1
ATOM 692 C CA . ARG A 1 91 ? 5.552 4.524 -8.212 1.00 94.69 91 ARG A CA 1
ATOM 693 C C . ARG A 1 91 ? 6.045 5.947 -7.977 1.00 94.69 91 ARG A C 1
ATOM 695 O O . ARG A 1 91 ? 6.204 6.717 -8.922 1.00 94.69 91 ARG A O 1
ATOM 702 N N . THR A 1 92 ? 6.305 6.319 -6.735 1.00 91.62 92 THR A N 1
ATOM 703 C CA . THR A 1 92 ? 6.779 7.670 -6.406 1.00 91.62 92 THR A CA 1
ATOM 704 C C . THR A 1 92 ? 8.266 7.867 -6.702 1.00 91.62 92 THR A C 1
ATOM 706 O O . THR A 1 92 ? 8.744 8.995 -6.684 1.00 91.62 92 THR A O 1
ATOM 709 N N . GLY A 1 93 ? 8.995 6.794 -7.035 1.00 92.25 93 GLY A N 1
ATOM 710 C CA . GLY A 1 93 ? 10.446 6.825 -7.229 1.00 92.25 93 GLY A CA 1
ATOM 711 C C . GLY A 1 93 ? 11.242 6.672 -5.928 1.00 92.25 93 GLY A C 1
ATOM 712 O O . GLY A 1 93 ? 12.471 6.650 -5.969 1.00 92.25 93 GLY A O 1
ATOM 713 N N . ASP A 1 94 ? 10.561 6.485 -4.796 1.00 92.75 94 ASP A N 1
ATOM 714 C CA . ASP A 1 94 ? 11.166 6.318 -3.470 1.00 92.75 94 ASP A CA 1
ATOM 715 C C . ASP A 1 94 ? 11.704 4.897 -3.225 1.00 92.75 94 ASP A C 1
ATOM 717 O O . ASP A 1 94 ? 12.462 4.654 -2.281 1.00 92.75 94 ASP A O 1
ATOM 721 N N . MET A 1 95 ? 11.382 3.936 -4.102 1.00 95.62 95 MET A N 1
ATOM 722 C CA . MET A 1 95 ? 11.946 2.581 -4.071 1.00 95.62 95 MET A CA 1
ATOM 723 C C . MET A 1 95 ? 13.395 2.553 -4.575 1.00 95.62 95 MET A C 1
ATOM 725 O O . MET A 1 95 ? 13.710 2.066 -5.672 1.00 95.62 95 MET A O 1
ATOM 729 N N . THR A 1 96 ? 14.285 3.082 -3.740 1.00 94.69 96 THR A N 1
ATOM 730 C CA . THR A 1 96 ? 15.739 3.011 -3.900 1.00 94.69 96 THR A CA 1
ATOM 731 C C . THR A 1 96 ? 16.256 1.578 -3.701 1.00 94.69 96 THR A C 1
ATOM 733 O O . THR A 1 96 ? 15.618 0.782 -3.011 1.00 94.69 96 THR A O 1
ATOM 736 N N . PRO A 1 97 ? 17.456 1.228 -4.207 1.00 94.75 97 PRO A N 1
ATOM 737 C CA . PRO A 1 97 ? 18.035 -0.101 -3.984 1.00 94.75 97 PRO A CA 1
ATOM 738 C C . PRO A 1 97 ? 18.262 -0.457 -2.508 1.00 94.75 97 PRO A C 1
ATOM 740 O O . PRO A 1 97 ? 18.324 -1.633 -2.159 1.00 94.75 97 PRO A O 1
ATOM 743 N N . SER A 1 98 ? 18.444 0.535 -1.628 1.00 95.25 98 SER A N 1
ATOM 744 C CA . SER A 1 98 ? 18.552 0.296 -0.186 1.00 95.25 98 SER A CA 1
ATOM 745 C C . SER A 1 98 ? 17.192 0.008 0.441 1.00 95.25 98 SER A C 1
ATOM 747 O O . SER A 1 98 ? 17.125 -0.860 1.304 1.00 95.25 98 SER A O 1
ATOM 749 N N . MET A 1 99 ? 16.130 0.686 -0.001 1.00 95.94 99 MET A N 1
ATOM 750 C CA . MET A 1 99 ? 14.762 0.411 0.443 1.00 95.94 99 MET A CA 1
ATOM 751 C C . MET A 1 99 ? 14.282 -0.959 -0.045 1.00 95.94 99 MET A C 1
ATOM 753 O O . MET A 1 99 ? 13.769 -1.745 0.743 1.00 95.94 99 MET A O 1
ATOM 757 N N . GLU A 1 100 ? 14.556 -1.303 -1.305 1.00 95.69 100 GLU A N 1
ATOM 758 C CA . GLU A 1 100 ? 14.201 -2.607 -1.878 1.00 95.69 100 GLU A CA 1
ATOM 759 C C . GLU A 1 100 ? 14.860 -3.767 -1.113 1.00 95.69 100 GLU A C 1
ATOM 761 O O . GLU A 1 100 ? 14.247 -4.803 -0.913 1.00 95.69 100 GLU A O 1
ATOM 766 N N . LYS A 1 101 ? 16.074 -3.589 -0.576 1.00 96.31 101 LYS A N 1
ATOM 767 C CA . LYS A 1 101 ? 16.728 -4.601 0.280 1.00 96.31 101 LYS A CA 1
ATOM 768 C C . LYS A 1 101 ? 16.082 -4.784 1.654 1.00 96.31 101 LYS A C 1
ATOM 770 O O . LYS A 1 101 ? 16.387 -5.769 2.322 1.00 96.31 101 LYS A O 1
ATOM 775 N N . LYS A 1 102 ? 15.282 -3.821 2.112 1.00 96.94 102 LYS A N 1
ATOM 776 C CA . LYS A 1 102 ? 14.604 -3.875 3.413 1.00 96.94 102 LYS A CA 1
ATOM 777 C C . LYS A 1 102 ? 13.220 -4.506 3.331 1.00 96.94 102 LYS A C 1
ATOM 779 O O . LYS A 1 102 ? 12.667 -4.844 4.372 1.00 96.94 102 LYS A O 1
ATOM 784 N N . MET A 1 103 ? 12.662 -4.653 2.129 1.00 96.31 103 MET A N 1
ATOM 785 C CA . MET A 1 103 ? 11.362 -5.287 1.965 1.00 96.31 103 MET A CA 1
ATOM 786 C C . MET A 1 103 ? 11.446 -6.756 2.422 1.00 96.31 103 MET A C 1
ATOM 788 O O . MET A 1 103 ? 12.386 -7.458 2.041 1.00 96.31 103 MET A O 1
ATOM 792 N N . PRO A 1 104 ? 10.478 -7.271 3.194 1.00 97.12 104 PRO A N 1
ATOM 793 C CA . PRO A 1 104 ? 10.452 -8.674 3.604 1.00 97.12 104 PRO A CA 1
ATOM 794 C C . PRO A 1 104 ? 9.842 -9.573 2.513 1.00 97.12 104 PRO A C 1
ATOM 796 O O . PRO A 1 104 ? 9.118 -10.520 2.805 1.00 97.12 104 PRO A O 1
ATOM 799 N N . PHE A 1 105 ? 10.140 -9.270 1.249 1.00 97.25 105 PHE A N 1
ATOM 800 C CA . PHE A 1 105 ? 9.750 -10.038 0.069 1.00 97.25 105 PHE A CA 1
ATOM 801 C C . PHE A 1 105 ? 11.012 -10.421 -0.703 1.00 97.25 105 PHE A C 1
ATOM 803 O O . PHE A 1 105 ? 11.990 -9.673 -0.726 1.00 97.25 105 PHE A O 1
ATOM 810 N N . ALA A 1 106 ? 10.996 -11.557 -1.390 1.00 96.19 106 ALA A N 1
ATOM 811 C CA . ALA A 1 106 ? 12.097 -11.981 -2.244 1.00 96.19 106 ALA A CA 1
ATOM 812 C C . ALA A 1 106 ? 12.244 -11.100 -3.497 1.00 96.19 106 ALA A C 1
ATOM 814 O O . ALA A 1 106 ? 13.316 -11.069 -4.098 1.00 96.19 106 ALA A O 1
ATOM 815 N N . SER A 1 107 ? 11.175 -10.413 -3.924 1.00 97.06 107 SER A N 1
ATOM 816 C CA . SER A 1 107 ? 11.179 -9.539 -5.105 1.00 97.06 107 SER A CA 1
ATOM 817 C C . SER A 1 107 ? 9.975 -8.589 -5.150 1.00 97.06 107 SER A C 1
ATOM 819 O O . SER A 1 107 ? 8.954 -8.828 -4.503 1.00 97.06 107 SER A O 1
ATOM 821 N N . LEU A 1 108 ? 10.048 -7.564 -6.009 1.00 97.75 108 LEU A N 1
ATOM 822 C CA . LEU A 1 108 ? 8.891 -6.730 -6.365 1.00 97.75 108 LEU A CA 1
ATOM 823 C C . LEU A 1 108 ? 7.749 -7.551 -6.988 1.00 97.75 108 LEU A C 1
ATOM 825 O O . LEU A 1 108 ? 6.583 -7.237 -6.758 1.00 97.75 108 LEU A O 1
ATOM 829 N N . GLN A 1 109 ? 8.066 -8.620 -7.728 1.00 98.25 109 GLN A N 1
ATOM 830 C CA . GLN A 1 109 ? 7.072 -9.539 -8.289 1.00 98.25 109 GLN A CA 1
ATOM 831 C C . GLN A 1 109 ? 6.248 -10.231 -7.197 1.00 98.25 109 GLN A C 1
ATOM 833 O O . GLN A 1 109 ? 5.041 -10.413 -7.355 1.00 98.25 109 GLN A O 1
ATOM 838 N N . GLU A 1 110 ? 6.879 -10.612 -6.086 1.00 98.38 110 GLU A N 1
ATOM 839 C CA . GLU A 1 110 ? 6.180 -11.224 -4.955 1.00 98.38 110 GLU A CA 1
ATOM 840 C C . GLU A 1 110 ? 5.232 -10.225 -4.285 1.00 98.38 110 GLU A C 1
ATOM 842 O O . GLU A 1 110 ? 4.055 -10.537 -4.105 1.00 98.38 110 GLU A O 1
ATOM 847 N N . ALA A 1 111 ? 5.697 -8.999 -4.018 1.00 98.50 111 ALA A N 1
ATOM 848 C CA . ALA A 1 111 ? 4.839 -7.931 -3.503 1.00 98.50 111 ALA A CA 1
ATOM 849 C C . ALA A 1 111 ? 3.660 -7.648 -4.455 1.00 98.50 111 ALA A C 1
ATOM 851 O O . ALA A 1 111 ? 2.505 -7.578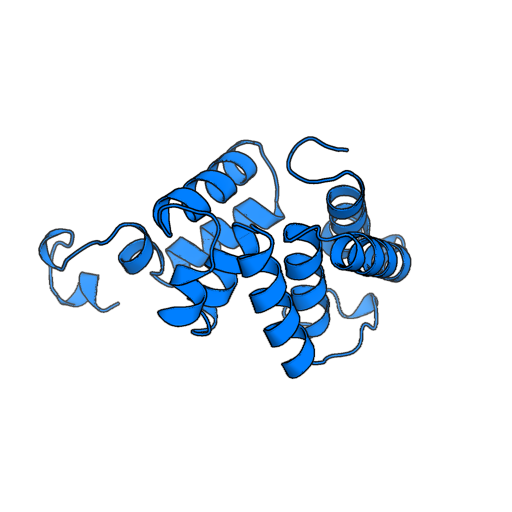 -4.034 1.00 98.50 111 ALA A O 1
ATOM 852 N N . PHE A 1 112 ? 3.922 -7.569 -5.762 1.00 98.69 112 PHE A N 1
ATOM 853 C CA . PHE A 1 112 ? 2.878 -7.410 -6.770 1.00 98.69 112 PHE A CA 1
ATOM 854 C C . PHE A 1 112 ? 1.841 -8.536 -6.722 1.00 98.69 112 PHE A C 1
ATOM 856 O O . PHE A 1 112 ? 0.643 -8.258 -6.726 1.00 98.69 112 PHE A O 1
ATOM 863 N N . ASN A 1 113 ? 2.274 -9.795 -6.625 1.00 98.62 113 ASN A N 1
ATOM 864 C CA . ASN A 1 113 ? 1.369 -10.941 -6.568 1.00 98.62 113 ASN A CA 1
ATOM 865 C C . ASN A 1 113 ? 0.455 -10.890 -5.335 1.00 98.62 113 ASN A C 1
ATOM 867 O O . ASN A 1 113 ? -0.736 -11.163 -5.468 1.00 98.62 113 ASN A O 1
ATOM 871 N N . VAL A 1 114 ? 0.971 -10.471 -4.173 1.00 98.62 114 VAL A N 1
ATOM 872 C CA . VAL A 1 114 ? 0.163 -10.275 -2.955 1.00 98.62 114 VAL A CA 1
ATOM 873 C C . VAL A 1 114 ? -0.952 -9.252 -3.195 1.00 98.62 114 VAL A C 1
ATOM 875 O O . VAL A 1 114 ? -2.115 -9.511 -2.880 1.00 98.62 114 VAL A O 1
ATOM 878 N N . VAL A 1 115 ? -0.631 -8.096 -3.784 1.00 98.75 115 VAL A N 1
ATOM 879 C CA . VAL A 1 115 ? -1.639 -7.062 -4.087 1.00 98.75 115 VAL A CA 1
ATOM 880 C C . VAL A 1 115 ? -2.609 -7.545 -5.170 1.00 98.75 115 VAL A C 1
ATOM 882 O O . VAL A 1 115 ? -3.814 -7.300 -5.075 1.00 98.75 115 VAL A O 1
ATOM 885 N N . LEU A 1 116 ? -2.121 -8.285 -6.168 1.00 98.75 116 LEU A N 1
ATOM 886 C CA . LEU A 1 116 ? -2.937 -8.836 -7.245 1.00 98.75 116 LEU A CA 1
ATOM 887 C C . LEU A 1 116 ? -3.938 -9.880 -6.735 1.00 98.75 116 LEU A C 1
ATOM 889 O O . LEU A 1 116 ? -5.075 -9.901 -7.206 1.00 98.75 116 LEU A O 1
ATOM 893 N N . GLU A 1 117 ? -3.561 -10.732 -5.781 1.00 98.62 117 GLU A N 1
ATOM 894 C CA . GLU A 1 117 ? -4.492 -11.683 -5.164 1.00 98.62 117 GLU A CA 1
ATOM 895 C C . GLU A 1 117 ? -5.619 -10.967 -4.414 1.00 98.62 117 GLU A C 1
ATOM 897 O O . GLU A 1 117 ? -6.792 -11.286 -4.631 1.00 98.62 117 GLU A O 1
ATOM 902 N N . LYS A 1 118 ? -5.298 -9.941 -3.614 1.00 98.56 118 LYS A N 1
ATOM 903 C CA . LYS A 1 118 ? -6.306 -9.106 -2.934 1.00 98.56 118 LYS A CA 1
ATOM 904 C C . LYS A 1 118 ? -7.232 -8.415 -3.947 1.00 98.56 118 LYS A C 1
ATOM 906 O O . LYS A 1 118 ? -8.456 -8.462 -3.808 1.00 98.56 118 LYS A O 1
ATOM 911 N N . ALA A 1 119 ? -6.667 -7.865 -5.025 1.00 98.62 119 ALA A N 1
ATOM 912 C CA . ALA A 1 119 ? -7.423 -7.230 -6.105 1.00 98.62 119 ALA A CA 1
ATOM 913 C C . ALA A 1 119 ? -8.384 -8.208 -6.809 1.00 98.62 119 ALA A C 1
ATOM 915 O O . ALA A 1 119 ? -9.564 -7.897 -6.997 1.00 98.62 119 ALA A O 1
ATOM 916 N N . LYS A 1 120 ? -7.912 -9.416 -7.155 1.00 98.38 120 LYS A N 1
ATOM 917 C CA . LYS A 1 120 ? -8.738 -10.496 -7.731 1.00 98.38 120 LYS A CA 1
ATOM 918 C C . LYS A 1 120 ? -9.820 -10.971 -6.763 1.00 98.38 120 LYS A C 1
ATOM 920 O O . LYS A 1 120 ? -10.906 -11.345 -7.197 1.00 98.38 120 LYS A O 1
ATOM 925 N N . GLY A 1 121 ? -9.544 -10.921 -5.462 1.00 97.75 121 GLY A N 1
ATOM 926 C CA . GLY A 1 121 ? -10.511 -11.203 -4.405 1.00 97.75 121 GLY A CA 1
ATOM 927 C C . GLY A 1 121 ? -11.622 -10.155 -4.264 1.00 97.75 121 GLY A C 1
ATOM 928 O O . GLY A 1 121 ? -12.614 -10.426 -3.576 1.00 97.75 121 GLY A O 1
ATOM 929 N N . GLY A 1 122 ? -11.482 -8.999 -4.921 1.00 97.25 122 GLY A N 1
ATOM 930 C CA . GLY A 1 122 ? -12.472 -7.924 -4.954 1.00 97.25 122 GLY A CA 1
ATOM 931 C C . GLY A 1 122 ? -12.161 -6.732 -4.048 1.00 97.25 122 GLY A C 1
ATOM 932 O O . GLY A 1 122 ? -13.074 -5.966 -3.763 1.00 97.25 122 GLY A O 1
ATOM 933 N N . GLU A 1 123 ? -10.926 -6.581 -3.562 1.00 98.19 123 GLU A N 1
ATOM 934 C CA . GLU A 1 123 ? -10.523 -5.433 -2.741 1.00 98.19 123 GLU A CA 1
ATOM 935 C C . GLU A 1 123 ? -10.304 -4.178 -3.627 1.00 98.19 123 GLU A C 1
ATOM 937 O O . GLU A 1 123 ? -9.404 -4.196 -4.476 1.00 98.19 123 GLU A O 1
ATOM 942 N N . PRO A 1 12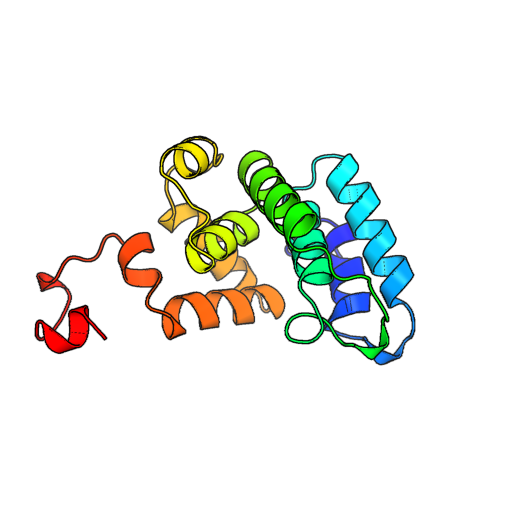4 ? -11.119 -3.106 -3.494 1.00 97.62 124 PRO A N 1
ATOM 943 C CA . PRO A 1 124 ? -11.095 -1.986 -4.442 1.00 97.62 124 PRO A CA 1
ATOM 944 C C . PRO A 1 124 ? -9.801 -1.160 -4.447 1.00 97.62 124 PRO A C 1
ATOM 946 O O . PRO A 1 124 ? -9.367 -0.714 -5.511 1.00 97.62 124 PRO A O 1
ATOM 949 N N . PHE A 1 125 ? -9.157 -0.955 -3.297 1.00 97.50 125 PHE A N 1
ATOM 950 C CA . PHE A 1 125 ? -7.918 -0.180 -3.207 1.00 97.50 125 PHE A CA 1
ATOM 951 C C . PHE A 1 125 ? -6.764 -0.920 -3.893 1.00 97.50 125 PHE A C 1
ATOM 953 O O . PHE A 1 125 ? -6.012 -0.328 -4.667 1.00 97.50 125 PHE A O 1
ATOM 960 N N . CYS A 1 126 ? -6.664 -2.236 -3.711 1.00 98.56 126 CYS A N 1
ATOM 961 C CA . CYS A 1 126 ? -5.734 -3.097 -4.428 1.00 98.56 126 CYS A CA 1
ATOM 962 C C . CYS A 1 126 ? -6.015 -3.088 -5.931 1.00 98.56 126 CYS A C 1
ATOM 964 O O . CYS A 1 126 ? -5.071 -3.006 -6.711 1.00 98.56 126 CYS A O 1
ATOM 966 N N . GLN A 1 127 ? -7.280 -3.122 -6.365 1.00 98.69 127 GLN A N 1
ATOM 967 C CA . GLN A 1 127 ? -7.618 -2.993 -7.789 1.00 98.69 127 GLN A CA 1
ATOM 968 C C . GLN A 1 127 ? -7.126 -1.663 -8.370 1.00 98.69 127 GLN A C 1
ATOM 970 O O . GLN A 1 127 ? -6.536 -1.650 -9.451 1.00 98.69 127 GLN A O 1
ATOM 975 N N . PHE A 1 128 ? -7.300 -0.562 -7.635 1.00 97.19 128 PHE A N 1
ATOM 976 C CA . PHE A 1 128 ? -6.760 0.745 -8.007 1.00 97.19 128 PHE A CA 1
ATOM 977 C C . PHE A 1 128 ? -5.225 0.738 -8.103 1.00 97.19 128 PHE A C 1
ATOM 979 O O . PHE A 1 128 ? -4.666 1.254 -9.073 1.00 97.19 128 PHE A O 1
ATOM 986 N N . VAL A 1 129 ? -4.523 0.134 -7.141 1.00 98.00 129 VAL A N 1
ATOM 987 C CA . VAL A 1 129 ? -3.051 0.054 -7.162 1.00 98.00 129 VAL A CA 1
ATOM 988 C C . VAL A 1 129 ? -2.548 -0.806 -8.326 1.00 98.00 129 VAL A C 1
ATOM 990 O O . VAL A 1 129 ? -1.642 -0.377 -9.035 1.00 98.00 129 VAL A O 1
ATOM 993 N N . ILE A 1 130 ? -3.167 -1.959 -8.599 1.00 98.56 130 ILE A N 1
ATOM 994 C CA . ILE A 1 130 ? -2.825 -2.790 -9.768 1.00 98.56 130 ILE A CA 1
ATOM 995 C C . ILE A 1 130 ? -3.091 -2.040 -11.078 1.00 98.56 130 ILE A C 1
ATOM 997 O O . ILE A 1 130 ? -2.274 -2.100 -11.995 1.00 98.56 130 ILE A O 1
ATOM 1001 N N . GLY A 1 131 ? -4.196 -1.295 -11.163 1.00 98.06 131 GLY A N 1
ATOM 1002 C CA . GLY A 1 131 ? -4.477 -0.433 -12.310 1.00 98.06 131 GLY A CA 1
ATOM 1003 C C . GLY A 1 131 ? -3.363 0.587 -12.552 1.00 98.06 131 GLY A C 1
ATOM 1004 O O . GLY A 1 131 ? -2.900 0.723 -13.681 1.00 98.06 131 GLY A O 1
ATOM 1005 N N . ASN A 1 132 ? -2.876 1.243 -11.494 1.00 96.44 132 ASN A N 1
ATOM 1006 C CA . ASN A 1 132 ? -1.757 2.184 -11.590 1.00 96.44 132 ASN A CA 1
ATOM 1007 C C . ASN A 1 132 ? -0.454 1.521 -12.040 1.00 96.44 132 ASN A C 1
ATOM 1009 O O . ASN A 1 132 ? 0.247 2.101 -12.862 1.00 96.44 132 ASN A O 1
ATOM 1013 N N . VAL A 1 133 ? -0.145 0.318 -11.545 1.00 97.75 133 VAL A N 1
ATOM 1014 C CA . VAL A 1 133 ? 1.059 -0.425 -11.953 1.00 97.75 133 VAL A CA 1
ATOM 1015 C C . VAL A 1 133 ? 1.101 -0.629 -13.467 1.00 97.75 133 VAL A C 1
ATOM 1017 O O . VAL A 1 133 ? 2.146 -0.444 -14.087 1.00 97.75 133 VAL A O 1
ATOM 1020 N N . TYR A 1 134 ? -0.027 -0.991 -14.078 1.00 96.19 134 TYR A N 1
ATOM 1021 C CA . TYR A 1 134 ? -0.090 -1.148 -15.530 1.00 96.19 134 TYR A CA 1
ATOM 1022 C C . TYR A 1 134 ? -0.146 0.190 -16.264 1.00 96.19 134 TYR A C 1
ATOM 1024 O O . TYR A 1 134 ? 0.537 0.347 -17.271 1.00 96.19 134 TYR A O 1
ATOM 1032 N N . PHE A 1 135 ? -0.924 1.152 -15.762 1.00 94.88 135 PHE A N 1
ATOM 1033 C CA . PHE A 1 135 ? -1.085 2.461 -16.395 1.00 94.88 135 PHE A CA 1
ATOM 1034 C C . PHE A 1 135 ? 0.236 3.237 -16.497 1.00 94.88 135 PHE A C 1
ATOM 1036 O O . PHE A 1 135 ? 0.474 3.886 -17.508 1.00 94.88 135 PHE A O 1
ATOM 1043 N N . TRP A 1 136 ? 1.094 3.153 -15.476 1.00 94.19 136 TRP A N 1
ATOM 1044 C CA . TRP A 1 136 ? 2.369 3.877 -15.416 1.00 94.19 136 TRP A CA 1
ATOM 1045 C C . TRP A 1 136 ? 3.590 3.061 -15.873 1.00 94.19 136 TRP A C 1
ATOM 1047 O O . TRP A 1 136 ? 4.712 3.556 -15.795 1.00 94.19 136 TRP A O 1
ATOM 1057 N N . GLY A 1 137 ? 3.393 1.828 -16.356 1.00 93.75 137 GLY A N 1
ATOM 1058 C CA . GLY A 1 137 ? 4.480 0.994 -16.885 1.00 93.75 137 GLY A CA 1
ATOM 1059 C C . GLY A 1 137 ? 5.333 0.274 -15.830 1.00 93.75 137 GLY A C 1
ATOM 1060 O O . GLY A 1 137 ? 6.320 -0.379 -16.161 1.00 93.75 137 GLY A O 1
ATOM 1061 N N . ASP A 1 138 ? 4.961 0.326 -14.554 1.00 96.19 138 ASP A N 1
ATOM 1062 C CA . ASP A 1 138 ? 5.740 -0.194 -13.416 1.00 96.19 138 ASP A CA 1
ATOM 1063 C C . ASP A 1 138 ? 5.964 -1.700 -13.516 1.00 96.19 138 ASP A C 1
ATOM 1065 O O . ASP A 1 138 ? 6.977 -2.223 -13.040 1.00 96.19 138 ASP A O 1
ATOM 1069 N N . TYR A 1 139 ? 5.034 -2.389 -14.183 1.00 95.44 139 TYR A N 1
ATOM 1070 C CA . TYR A 1 139 ? 5.119 -3.814 -14.475 1.00 95.44 139 TYR A CA 1
ATOM 1071 C C . TYR A 1 139 ? 6.422 -4.184 -15.200 1.00 95.44 139 TYR A C 1
ATOM 1073 O O . TYR A 1 139 ? 6.910 -5.292 -15.017 1.00 95.44 139 TYR A O 1
ATOM 1081 N N . ILE A 1 140 ? 7.040 -3.269 -15.959 1.00 94.38 140 ILE A N 1
ATOM 1082 C CA . ILE A 1 140 ? 8.328 -3.512 -16.626 1.00 94.38 140 ILE A CA 1
ATOM 1083 C C . ILE A 1 140 ? 9.425 -3.800 -15.595 1.00 94.38 140 ILE A C 1
ATOM 1085 O O . ILE A 1 140 ? 10.145 -4.792 -15.723 1.00 94.38 140 ILE A O 1
ATOM 1089 N N . ARG A 1 141 ? 9.530 -2.970 -14.543 1.00 94.56 141 ARG A N 1
ATOM 1090 C CA . ARG A 1 141 ? 10.503 -3.172 -13.454 1.00 94.56 141 ARG A CA 1
ATOM 1091 C C . ARG A 1 141 ? 10.101 -4.338 -12.552 1.00 94.56 141 ARG A C 1
ATOM 1093 O O . ARG A 1 141 ? 10.972 -5.098 -12.145 1.00 94.56 141 ARG A O 1
ATOM 1100 N N . ILE A 1 142 ? 8.810 -4.494 -12.257 1.00 96.81 142 ILE A N 1
ATOM 1101 C CA . ILE A 1 142 ? 8.296 -5.571 -11.391 1.00 96.81 142 ILE A CA 1
ATOM 1102 C C . ILE A 1 142 ? 8.552 -6.951 -12.008 1.00 96.81 142 ILE A C 1
ATOM 1104 O O . ILE A 1 142 ? 9.058 -7.839 -11.327 1.00 96.81 142 ILE A O 1
ATOM 1108 N N . GLU A 1 143 ? 8.226 -7.116 -13.290 1.00 94.38 143 GLU A N 1
ATOM 1109 C CA . GLU A 1 143 ? 8.322 -8.384 -14.026 1.00 94.38 143 GLU A CA 1
ATOM 1110 C C . GLU A 1 143 ? 9.710 -8.585 -14.665 1.00 94.38 143 GLU A C 1
ATOM 1112 O O . GLU A 1 143 ? 9.932 -9.572 -15.367 1.00 94.38 143 GLU A O 1
ATOM 1117 N N . ASN A 1 144 ? 10.647 -7.654 -14.433 1.00 91.62 144 ASN A N 1
ATOM 1118 C CA . ASN A 1 144 ? 11.997 -7.639 -15.002 1.00 91.62 144 ASN A CA 1
ATOM 1119 C C . ASN A 1 144 ? 12.004 -7.831 -16.533 1.00 91.62 144 ASN A C 1
ATOM 1121 O O . ASN A 1 144 ? 12.750 -8.649 -17.080 1.00 91.62 144 ASN A O 1
ATOM 1125 N N . LYS A 1 145 ? 11.135 -7.094 -17.231 1.00 89.69 145 LYS A N 1
ATOM 1126 C CA . LYS A 1 145 ? 10.991 -7.177 -18.687 1.00 89.69 145 LYS A CA 1
ATOM 1127 C C . LYS A 1 145 ? 12.060 -6.353 -19.398 1.00 89.69 145 LYS A C 1
ATOM 1129 O O . LYS A 1 145 ? 12.211 -5.159 -19.148 1.00 89.69 145 LYS A O 1
ATOM 1134 N N . GLY A 1 146 ? 12.777 -7.002 -20.313 1.00 88.31 146 GLY A N 1
ATOM 1135 C CA . GLY A 1 146 ? 13.700 -6.351 -21.237 1.00 88.31 146 GLY A CA 1
ATOM 1136 C C . GLY A 1 146 ? 13.013 -5.862 -22.521 1.00 88.31 146 GLY A C 1
ATOM 1137 O O . GLY A 1 146 ? 11.834 -6.148 -22.740 1.00 88.31 146 GLY A O 1
ATOM 1138 N N . PRO A 1 147 ? 13.746 -5.152 -23.402 1.00 84.56 147 PRO A N 1
ATOM 1139 C CA . PRO A 1 147 ? 13.228 -4.679 -24.690 1.00 84.56 147 PRO A CA 1
ATOM 1140 C C . PRO A 1 147 ? 12.695 -5.788 -25.607 1.00 84.56 147 PRO A C 1
ATOM 1142 O O . PRO A 1 147 ? 11.836 -5.545 -26.445 1.00 84.56 147 PRO A O 1
ATOM 1145 N N . ASP A 1 148 ? 13.202 -7.009 -25.450 1.00 88.81 148 ASP A N 1
ATOM 1146 C CA . ASP A 1 148 ? 12.792 -8.209 -26.179 1.00 88.81 148 ASP A CA 1
ATOM 1147 C C . ASP A 1 148 ? 11.381 -8.695 -25.816 1.00 88.81 148 ASP A C 1
ATOM 1149 O O . ASP A 1 148 ? 10.775 -9.448 -26.577 1.00 88.81 148 ASP A O 1
ATOM 1153 N N . ALA A 1 149 ? 10.827 -8.230 -24.693 1.00 88.94 149 ALA A N 1
ATOM 1154 C CA . ALA A 1 149 ? 9.438 -8.476 -24.317 1.00 88.94 149 ALA A CA 1
ATOM 1155 C C . ALA A 1 149 ? 8.431 -7.590 -25.083 1.00 88.94 149 ALA A C 1
ATOM 1157 O O . ALA A 1 149 ? 7.224 -7.730 -24.872 1.00 88.94 149 ALA A O 1
ATOM 1158 N N . PHE A 1 150 ? 8.905 -6.695 -25.959 1.00 88.38 150 PHE A N 1
ATOM 1159 C CA . PHE A 1 150 ? 8.103 -5.696 -26.669 1.00 88.38 150 PHE A CA 1
ATOM 1160 C C . PHE A 1 150 ? 8.277 -5.807 -28.190 1.00 88.38 150 PHE A C 1
ATOM 1162 O O . PHE A 1 150 ? 9.329 -6.234 -28.666 1.00 88.38 150 PHE A O 1
ATOM 1169 N N . PRO A 1 151 ? 7.256 -5.425 -28.983 1.00 87.25 151 PRO A N 1
ATOM 1170 C CA . PRO A 1 151 ? 7.327 -5.504 -30.443 1.00 87.25 151 PRO A CA 1
ATOM 1171 C C . PRO A 1 151 ? 8.375 -4.557 -31.047 1.00 87.25 151 PRO A C 1
ATOM 1173 O O . PRO A 1 151 ? 8.925 -4.857 -32.106 1.00 87.25 151 PRO A O 1
ATOM 1176 N N . ASP A 1 152 ? 8.665 -3.434 -30.382 1.00 88.44 152 ASP A N 1
ATOM 1177 C CA . ASP A 1 152 ? 9.693 -2.473 -30.773 1.00 88.44 152 ASP A CA 1
ATOM 1178 C C . ASP A 1 152 ? 10.155 -1.597 -29.589 1.00 88.44 152 ASP A C 1
ATOM 1180 O O . ASP A 1 152 ? 9.615 -1.649 -28.483 1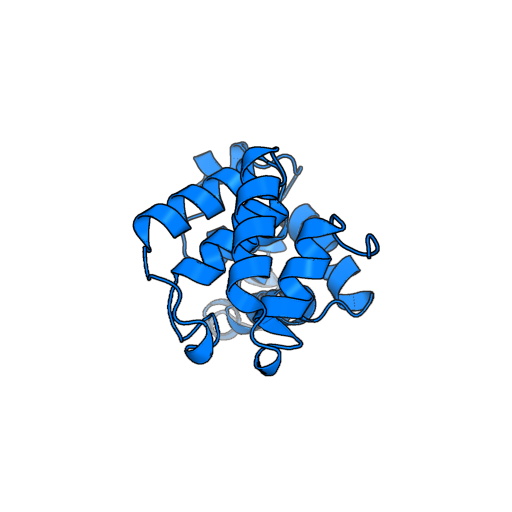.00 88.44 152 ASP A O 1
ATOM 1184 N N . MET A 1 153 ? 11.184 -0.777 -29.833 1.00 79.75 153 MET A N 1
ATOM 1185 C CA . MET A 1 153 ? 11.767 0.122 -28.829 1.00 79.75 153 MET A CA 1
ATOM 1186 C C . MET A 1 153 ? 10.878 1.316 -28.457 1.00 79.75 153 MET A C 1
ATOM 1188 O O . MET A 1 153 ? 11.159 1.948 -27.442 1.00 79.75 153 MET A O 1
ATOM 1192 N N . GLY A 1 154 ? 9.877 1.665 -29.270 1.00 79.69 154 GLY A N 1
ATOM 1193 C CA . GLY A 1 154 ? 8.877 2.674 -28.920 1.00 79.69 154 GLY A CA 1
ATOM 1194 C C . GLY A 1 154 ? 7.961 2.134 -27.829 1.00 79.69 154 GLY A C 1
ATOM 1195 O O . GLY A 1 154 ? 7.903 2.703 -26.748 1.00 79.69 154 GLY A O 1
ATOM 1196 N N . ALA A 1 155 ? 7.407 0.940 -28.048 1.00 77.69 155 ALA A N 1
ATOM 1197 C CA . ALA A 1 155 ? 6.552 0.244 -27.086 1.00 77.69 155 ALA A CA 1
ATOM 1198 C C . ALA A 1 155 ? 7.235 -0.095 -25.743 1.00 77.69 155 ALA A C 1
ATOM 1200 O O . ALA A 1 155 ? 6.548 -0.339 -24.760 1.00 77.69 155 ALA A O 1
ATOM 1201 N N . PHE A 1 156 ? 8.571 -0.143 -25.697 1.00 77.62 156 PHE A N 1
ATOM 1202 C CA . PHE A 1 156 ? 9.338 -0.322 -24.456 1.00 77.62 156 PHE A CA 1
ATOM 1203 C C . PHE A 1 156 ? 9.587 0.989 -23.686 1.00 77.62 156 PHE A C 1
ATOM 1205 O O . PHE A 1 156 ? 9.910 0.954 -22.500 1.00 77.62 156 PHE A O 1
ATOM 1212 N N . ARG A 1 157 ? 9.539 2.140 -24.367 1.00 74.31 157 ARG A N 1
ATOM 1213 C CA . ARG A 1 157 ? 9.882 3.457 -23.799 1.00 74.31 157 ARG A CA 1
ATOM 1214 C C . ARG A 1 157 ? 8.664 4.307 -23.440 1.00 74.31 157 ARG A C 1
ATOM 1216 O O . ARG A 1 157 ? 8.846 5.262 -22.687 1.00 74.31 157 ARG A O 1
ATOM 1223 N N . ASP A 1 158 ? 7.513 3.991 -24.025 1.00 60.66 158 ASP A N 1
ATOM 1224 C CA . ASP A 1 158 ? 6.200 4.559 -23.698 1.00 60.66 158 ASP A CA 1
ATOM 1225 C C . ASP A 1 158 ? 5.672 4.003 -22.365 1.00 60.66 158 ASP A C 1
ATOM 1227 O O . ASP A 1 158 ? 5.104 4.809 -21.591 1.00 60.66 158 ASP A O 1
#

Radius of gyration: 15.9 Å; chains: 1; bounding box: 39×30×47 Å